Protein AF-A0A522MI41-F1 (afdb_monomer_lite)

Secondary structure (DSSP, 8-state):
---HHHHHHH--TT-BHHHHHHHHTS--EE-SPTT-SSEEEEEE-TTS-EEEEEEETTEEEEEEEE---TT-------------

Sequence (84 aa):
VGSAVMLNAKLKPRMTLLHVVAMTKALGSLQSPKDTQPELYRWTDGTQSHVTCEFHDGKLRKWELVRPQQGDEAPRDGGVGPAP

Foldseek 3Di:
DADQVVLVVPDDWFDFLVNSCVVVVHSADFPDDPPDPFTWGWDAHPQRWIKIFTDDPRTTDDIDIDHDDPPPPPPPDDDDDDDD

Radius of gyration: 16.75 Å; chains: 1; bounding box: 27×19×60 Å

Structure (mmCIF, N/CA/C/O backbone):
data_AF-A0A522MI41-F1
#
_entry.id   AF-A0A522MI41-F1
#
loop_
_atom_site.group_PDB
_atom_site.id
_atom_site.type_symbol
_atom_site.label_atom_id
_atom_site.label_alt_id
_atom_site.label_comp_id
_atom_site.label_asym_id
_atom_site.label_entity_id
_atom_site.label_seq_id
_atom_site.pdbx_PDB_ins_code
_atom_site.Cartn_x
_atom_site.Cartn_y
_atom_site.Cartn_z
_atom_site.occupancy
_atom_site.B_iso_or_equiv
_atom_site.auth_seq_id
_atom_site.auth_comp_id
_atom_site.auth_asym_id
_at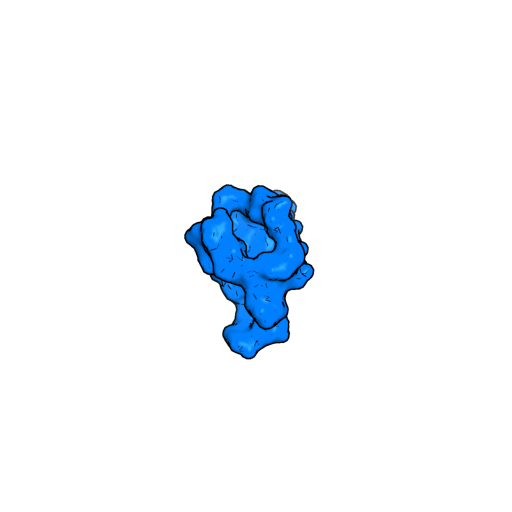om_site.auth_atom_id
_atom_site.pdbx_PDB_model_num
ATOM 1 N N . VAL A 1 1 ? 5.001 4.664 -5.351 1.00 91.81 1 VAL A N 1
ATOM 2 C CA . VAL A 1 1 ? 5.900 3.882 -4.451 1.00 91.81 1 VAL A CA 1
ATOM 3 C C . VAL A 1 1 ? 7.203 3.590 -5.191 1.00 91.81 1 VAL A C 1
ATOM 5 O O . VAL A 1 1 ? 7.192 3.663 -6.411 1.00 91.81 1 VAL A O 1
ATOM 8 N N . GLY A 1 2 ? 8.311 3.285 -4.502 1.00 88.31 2 GLY A N 1
ATOM 9 C CA . GLY A 1 2 ? 9.592 2.979 -5.165 1.00 88.31 2 GLY A CA 1
ATOM 10 C C . GLY A 1 2 ? 9.603 1.664 -5.961 1.00 88.31 2 GLY A C 1
ATOM 11 O O . GLY A 1 2 ? 10.150 1.618 -7.052 1.00 88.31 2 GLY A O 1
ATOM 12 N N . SER A 1 3 ? 8.978 0.602 -5.443 1.00 93.81 3 SER A N 1
ATOM 13 C CA . SER A 1 3 ? 8.774 -0.662 -6.164 1.00 93.81 3 SER A CA 1
ATOM 14 C C . SER A 1 3 ? 7.552 -1.389 -5.605 1.00 93.81 3 SER A C 1
ATOM 16 O O . SER A 1 3 ? 7.462 -1.622 -4.396 1.00 93.81 3 SER A O 1
ATOM 18 N N . ALA A 1 4 ? 6.624 -1.752 -6.487 1.00 95.06 4 ALA A N 1
ATOM 19 C CA . ALA A 1 4 ? 5.423 -2.519 -6.182 1.00 95.06 4 ALA A CA 1
ATOM 20 C C . ALA A 1 4 ? 5.791 -3.945 -5.746 1.00 95.06 4 ALA A C 1
ATOM 22 O O . ALA A 1 4 ? 5.263 -4.458 -4.764 1.00 95.06 4 ALA A O 1
ATOM 23 N N . VAL A 1 5 ? 6.788 -4.548 -6.398 1.00 95.19 5 VAL A N 1
ATOM 24 C CA . VAL A 1 5 ? 7.309 -5.878 -6.045 1.00 95.19 5 VAL A CA 1
ATOM 25 C C . VAL A 1 5 ? 7.889 -5.891 -4.629 1.00 95.19 5 VAL A C 1
ATOM 27 O O . VAL A 1 5 ? 7.566 -6.770 -3.829 1.00 95.19 5 VAL A O 1
ATOM 30 N N . MET A 1 6 ? 8.712 -4.894 -4.288 1.00 95.88 6 MET A N 1
ATOM 31 C CA . MET A 1 6 ? 9.300 -4.806 -2.947 1.00 95.88 6 MET A CA 1
ATOM 32 C C . MET A 1 6 ? 8.260 -4.498 -1.873 1.00 95.88 6 MET A C 1
ATOM 34 O O . MET A 1 6 ? 8.419 -4.941 -0.737 1.00 95.88 6 MET A O 1
ATOM 38 N N . LEU A 1 7 ? 7.207 -3.745 -2.204 1.00 96.38 7 LEU A N 1
ATOM 39 C CA . LEU A 1 7 ? 6.073 -3.566 -1.305 1.00 96.38 7 LEU A CA 1
ATOM 40 C C 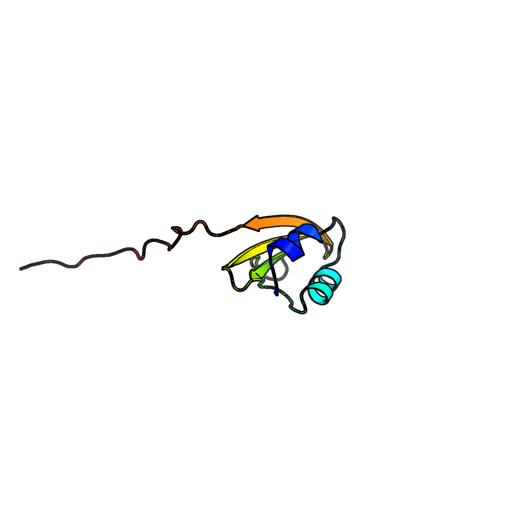. LEU A 1 7 ? 5.376 -4.907 -1.062 1.00 96.38 7 LEU A C 1
ATOM 42 O O . LEU A 1 7 ? 5.282 -5.319 0.090 1.00 96.38 7 LEU A O 1
ATOM 46 N N . ASN A 1 8 ? 4.984 -5.612 -2.129 1.00 96.56 8 ASN A N 1
ATOM 47 C CA . ASN A 1 8 ? 4.332 -6.923 -2.073 1.00 96.56 8 ASN A CA 1
ATOM 48 C C . ASN A 1 8 ? 5.073 -7.913 -1.162 1.00 96.56 8 ASN A C 1
ATOM 50 O O . ASN A 1 8 ? 4.455 -8.559 -0.323 1.00 96.56 8 ASN A O 1
ATOM 54 N N . ALA A 1 9 ? 6.402 -7.984 -1.273 1.00 96.88 9 ALA A N 1
ATOM 55 C CA . ALA A 1 9 ? 7.226 -8.881 -0.460 1.00 96.88 9 ALA A CA 1
ATOM 56 C C . ALA A 1 9 ? 7.240 -8.537 1.043 1.00 96.88 9 ALA A C 1
ATOM 58 O O . ALA A 1 9 ? 7.528 -9.396 1.875 1.00 96.88 9 ALA A O 1
ATOM 59 N N . LYS A 1 10 ? 6.968 -7.278 1.404 1.00 96.12 10 LYS A N 1
ATOM 60 C CA . LYS A 1 10 ? 6.979 -6.808 2.796 1.00 96.12 10 LYS A CA 1
ATOM 61 C C . LYS A 1 10 ? 5.602 -6.853 3.457 1.00 96.12 10 LYS A C 1
ATOM 63 O O . LYS A 1 10 ? 5.541 -6.766 4.684 1.00 96.12 10 LYS A O 1
ATOM 68 N N . LEU A 1 11 ? 4.526 -6.950 2.677 1.00 97.50 11 LEU A N 1
ATOM 69 C CA . LEU A 1 11 ? 3.163 -6.975 3.198 1.00 97.50 11 LEU A CA 1
ATOM 70 C C . LEU A 1 11 ? 2.920 -8.234 4.031 1.00 97.50 11 LEU A C 1
ATOM 72 O O . LEU A 1 11 ? 3.393 -9.327 3.721 1.00 97.50 11 LEU A O 1
ATOM 76 N N . LYS A 1 12 ? 2.184 -8.056 5.128 1.00 97.44 12 LYS A N 1
ATOM 77 C CA . LYS A 1 12 ? 1.787 -9.132 6.034 1.00 97.44 12 LYS A CA 1
ATOM 78 C C . LYS A 1 12 ? 0.340 -8.928 6.468 1.00 97.44 12 LYS A C 1
ATOM 80 O O . LYS A 1 12 ? -0.084 -7.778 6.628 1.00 97.44 12 LYS A O 1
ATOM 85 N N . PRO A 1 13 ? -0.412 -10.011 6.735 1.00 96.88 13 PRO A N 1
ATOM 86 C CA . PRO A 1 13 ? -1.765 -9.888 7.256 1.00 96.88 13 PRO A CA 1
ATOM 87 C C . PRO A 1 13 ? -1.787 -9.039 8.530 1.00 96.88 13 PRO A C 1
ATOM 89 O O . PRO A 1 13 ? -0.853 -9.084 9.332 1.00 96.88 13 PRO A O 1
ATOM 92 N N . ARG A 1 14 ? -2.885 -8.306 8.739 1.00 97.06 14 ARG A N 1
ATOM 93 C CA . ARG A 1 14 ? -3.138 -7.445 9.911 1.00 97.06 14 ARG A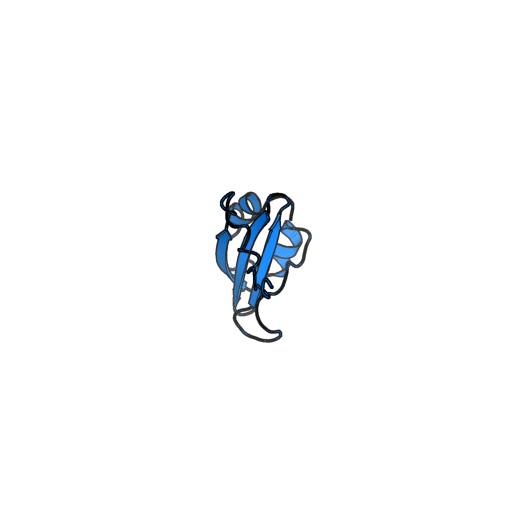 CA 1
ATOM 94 C C . ARG A 1 14 ? -2.292 -6.167 9.992 1.00 97.06 14 ARG A C 1
ATOM 96 O O . ARG A 1 14 ? -2.454 -5.431 10.964 1.00 97.06 14 ARG A O 1
ATOM 103 N N . MET A 1 15 ? -1.438 -5.868 9.009 1.00 97.94 15 MET A N 1
ATOM 104 C CA . MET A 1 15 ? -0.834 -4.534 8.890 1.00 97.94 15 MET A CA 1
ATOM 105 C C . MET A 1 15 ? -1.923 -3.473 8.730 1.00 97.94 15 MET A C 1
ATOM 107 O O . MET A 1 15 ? -2.911 -3.700 8.039 1.00 97.94 15 MET A O 1
ATOM 111 N N . THR A 1 16 ? -1.765 -2.315 9.362 1.00 97.81 16 THR A N 1
ATOM 112 C CA . THR A 1 16 ? -2.730 -1.218 9.216 1.00 97.81 16 THR A CA 1
ATOM 113 C C . THR A 1 16 ? -2.456 -0.416 7.949 1.00 97.81 16 THR A C 1
ATOM 115 O O . THR A 1 16 ? -1.317 -0.393 7.472 1.00 97.81 16 THR A O 1
ATOM 118 N N . LEU A 1 17 ? -3.468 0.295 7.439 1.00 95.12 17 LEU A N 1
ATOM 119 C CA . LEU A 1 17 ? -3.278 1.244 6.334 1.00 95.12 17 LEU A CA 1
ATOM 120 C C . LEU A 1 17 ? -2.127 2.214 6.638 1.00 95.12 17 LEU A C 1
ATOM 122 O O . LEU A 1 17 ? -1.211 2.352 5.834 1.00 95.12 17 LEU A O 1
ATOM 126 N N . LEU A 1 18 ? -2.098 2.792 7.844 1.00 96.31 18 LEU A N 1
ATOM 127 C CA . LEU A 1 18 ? -1.045 3.720 8.265 1.00 96.31 18 LEU A CA 1
ATOM 128 C C . LEU A 1 18 ? 0.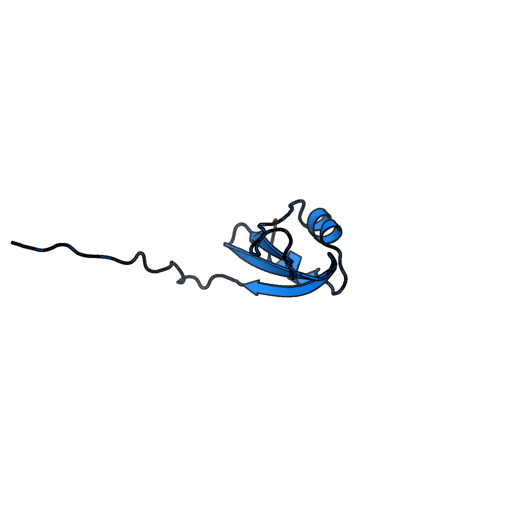368 3.108 8.208 1.00 96.31 18 LEU A C 1
ATOM 130 O O . LEU A 1 18 ? 1.308 3.794 7.811 1.00 96.31 18 LEU A O 1
ATOM 134 N N . HIS A 1 19 ? 0.534 1.825 8.551 1.00 96.75 19 HIS A N 1
ATOM 135 C CA . HIS A 1 19 ? 1.825 1.137 8.422 1.00 96.75 19 HIS A CA 1
ATOM 136 C C . HIS A 1 19 ? 2.252 1.070 6.948 1.00 96.75 19 HIS A C 1
ATOM 138 O O . HIS A 1 19 ? 3.374 1.444 6.603 1.00 96.75 19 HIS A O 1
ATOM 144 N N . VAL A 1 20 ? 1.344 0.667 6.057 1.00 95.81 20 VAL A N 1
ATOM 145 C CA . VAL A 1 20 ? 1.625 0.599 4.614 1.00 95.81 20 VAL A CA 1
ATOM 146 C C . VAL A 1 20 ? 1.959 1.988 4.051 1.00 95.81 20 VAL A C 1
ATOM 148 O O . VAL A 1 20 ? 2.915 2.133 3.284 1.00 95.81 20 VAL A O 1
ATOM 151 N N . VAL A 1 21 ? 1.256 3.035 4.492 1.00 96.06 21 VAL A N 1
ATOM 152 C CA . VAL A 1 21 ? 1.569 4.427 4.131 1.00 96.06 21 VAL A CA 1
ATOM 153 C C . VAL A 1 21 ? 2.961 4.833 4.610 1.00 96.06 21 VAL A C 1
ATOM 155 O O . VAL A 1 21 ? 3.726 5.395 3.829 1.00 96.06 21 VAL A O 1
ATOM 158 N N . ALA A 1 22 ? 3.344 4.503 5.845 1.00 96.31 22 ALA A N 1
ATOM 159 C CA . ALA A 1 22 ? 4.677 4.808 6.367 1.00 96.31 22 ALA A CA 1
ATOM 160 C C . ALA A 1 22 ? 5.794 4.114 5.562 1.00 96.31 22 ALA A C 1
ATOM 162 O O . ALA A 1 22 ? 6.826 4.722 5.276 1.00 96.31 22 ALA A O 1
ATOM 163 N N . MET A 1 23 ? 5.578 2.864 5.137 1.00 94.25 23 MET A N 1
ATOM 164 C CA . MET A 1 23 ? 6.536 2.106 4.321 1.00 94.25 23 MET A CA 1
ATOM 165 C C . MET A 1 23 ? 6.697 2.667 2.906 1.00 94.25 23 MET A C 1
ATOM 167 O O . MET A 1 23 ? 7.794 2.648 2.347 1.00 94.25 23 MET A O 1
ATOM 171 N N . THR A 1 24 ? 5.597 3.120 2.306 1.00 94.75 24 THR A N 1
ATOM 172 C CA . THR A 1 24 ? 5.562 3.586 0.911 1.00 94.75 24 THR A CA 1
A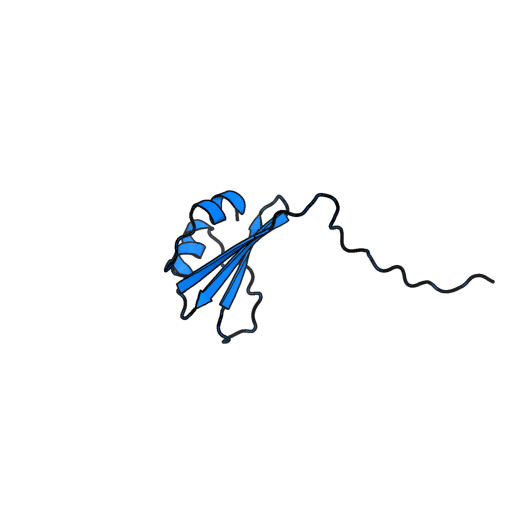TOM 173 C C . THR A 1 24 ? 5.771 5.089 0.773 1.00 94.75 24 THR A C 1
ATOM 175 O O . THR A 1 24 ? 6.036 5.555 -0.338 1.00 94.75 24 THR A O 1
ATOM 178 N N . LYS A 1 25 ? 5.653 5.827 1.885 1.00 94.62 25 LYS A N 1
ATOM 179 C CA . LYS A 1 25 ? 5.588 7.292 1.960 1.00 94.62 25 LYS A CA 1
ATOM 180 C C . LYS A 1 25 ? 4.469 7.878 1.086 1.00 94.62 25 LYS A C 1
ATOM 182 O O . LYS A 1 25 ? 4.605 8.981 0.565 1.00 94.62 25 LYS A O 1
ATOM 187 N N . ALA A 1 26 ? 3.385 7.124 0.888 1.00 94.00 26 ALA A N 1
ATOM 188 C CA . ALA A 1 26 ? 2.261 7.496 0.032 1.00 94.00 26 ALA A CA 1
ATOM 189 C C . ALA A 1 26 ? 0.960 6.821 0.493 1.00 94.00 26 ALA A C 1
ATOM 191 O O . ALA A 1 26 ? 0.981 5.662 0.897 1.00 94.00 26 ALA A O 1
ATOM 192 N N . LEU A 1 27 ? -0.181 7.508 0.371 1.00 93.00 27 LEU A N 1
ATOM 193 C CA . LEU A 1 27 ? -1.488 6.941 0.739 1.00 93.00 27 LEU A CA 1
ATOM 194 C C . LEU A 1 27 ? -1.940 5.796 -0.187 1.00 93.00 27 LEU A C 1
ATOM 196 O O . LEU A 1 27 ? -2.629 4.888 0.258 1.00 93.00 27 LEU A O 1
ATOM 200 N N . GLY A 1 28 ? -1.532 5.829 -1.457 1.00 93.62 28 GLY A N 1
ATOM 201 C CA . GLY A 1 28 ? -2.096 4.969 -2.499 1.00 93.62 28 GLY A CA 1
ATOM 202 C C . GLY A 1 28 ? -3.409 5.530 -3.055 1.00 93.62 28 GLY A C 1
ATOM 203 O O . GLY A 1 28 ? -4.015 6.434 -2.481 1.00 93.62 28 GLY A O 1
ATOM 204 N N . SER A 1 29 ? -3.834 5.014 -4.203 1.00 96.75 29 SER A N 1
ATOM 205 C CA . SER A 1 29 ? -5.076 5.410 -4.866 1.00 96.75 29 SER A CA 1
ATOM 206 C C . SER A 1 29 ? -6.224 4.540 -4.373 1.00 96.75 29 SER A C 1
ATOM 208 O O . SER A 1 29 ? -6.190 3.325 -4.569 1.00 96.75 29 SER A O 1
ATOM 210 N N . LEU A 1 30 ? -7.246 5.146 -3.766 1.00 97.31 30 LEU A N 1
ATOM 211 C CA . LEU A 1 30 ? -8.476 4.443 -3.398 1.00 97.31 30 LEU A CA 1
ATOM 212 C C . LEU A 1 30 ? -9.185 3.955 -4.675 1.00 97.31 30 LEU A C 1
ATOM 214 O O . LEU A 1 30 ? -9.321 4.713 -5.634 1.00 97.31 30 LEU A O 1
ATOM 218 N N . GLN A 1 31 ? -9.559 2.680 -4.717 1.00 97.50 31 GLN A N 1
ATOM 219 C CA . GLN A 1 31 ? -10.235 2.018 -5.842 1.00 97.50 31 GLN A CA 1
ATOM 220 C C . GLN A 1 31 ? -11.674 1.616 -5.500 1.00 97.50 31 GLN A C 1
ATOM 222 O O . GLN A 1 31 ? -12.485 1.423 -6.400 1.00 97.50 31 GLN A O 1
ATOM 227 N N . SER A 1 32 ? -11.996 1.490 -4.214 1.00 95.69 32 SER A N 1
ATOM 228 C CA . SER A 1 32 ? -13.367 1.311 -3.740 1.00 95.69 32 SER A CA 1
ATOM 229 C C . SER A 1 32 ? -14.072 2.668 -3.592 1.00 95.69 32 SER A C 1
ATOM 231 O O . SER A 1 32 ? -13.411 3.706 -3.489 1.00 95.69 32 SER A O 1
ATOM 233 N N . PRO A 1 33 ? -15.412 2.699 -3.534 1.00 96.56 33 PRO A N 1
ATOM 234 C CA . PRO A 1 33 ? -16.126 3.878 -3.065 1.00 96.56 33 PRO A CA 1
ATOM 235 C C . PRO A 1 33 ? -15.646 4.312 -1.671 1.00 96.56 33 PRO A C 1
ATOM 237 O O . PRO A 1 33 ? -15.113 3.518 -0.886 1.00 96.56 33 PRO A O 1
ATOM 240 N N . LYS A 1 34 ? -15.816 5.600 -1.362 1.00 92.12 34 LYS A N 1
ATOM 241 C CA . LYS A 1 34 ? -15.537 6.116 -0.018 1.00 92.12 34 LYS A CA 1
ATOM 242 C C . LYS A 1 34 ? -16.508 5.503 0.985 1.00 92.12 34 LYS A C 1
ATOM 244 O O . LYS A 1 34 ? -17.657 5.243 0.642 1.00 92.12 34 LYS A O 1
ATOM 249 N N . ASP A 1 35 ? -16.022 5.293 2.204 1.00 90.62 35 ASP A N 1
ATOM 250 C CA . ASP A 1 35 ? -16.810 4.800 3.338 1.00 90.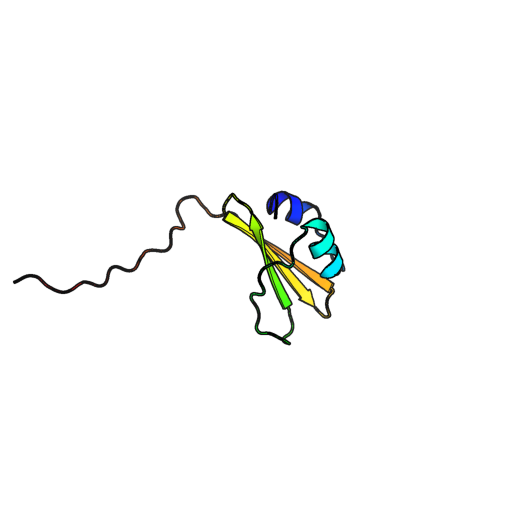62 35 ASP A CA 1
ATOM 251 C C . ASP A 1 35 ? -17.452 3.414 3.111 1.00 90.62 35 ASP A C 1
ATOM 253 O O . ASP A 1 35 ? -18.434 3.056 3.759 1.00 90.62 35 ASP A O 1
ATOM 257 N N . THR A 1 36 ? -16.879 2.601 2.212 1.00 94.19 36 THR A N 1
ATOM 258 C CA . THR A 1 36 ? -17.307 1.213 1.962 1.00 94.19 36 THR A CA 1
ATOM 259 C C . THR A 1 36 ? -16.227 0.207 2.334 1.00 94.19 36 THR A C 1
ATOM 261 O O . THR A 1 36 ? -15.044 0.458 2.111 1.00 94.19 36 THR A O 1
ATOM 264 N N . GLN A 1 37 ? -16.649 -0.948 2.855 1.00 94.75 37 GLN A N 1
ATOM 265 C CA . GLN A 1 37 ? -15.778 -2.094 3.110 1.00 94.75 37 GLN A CA 1
ATOM 266 C C . GLN A 1 37 ? -15.965 -3.165 2.016 1.00 94.75 37 GLN A C 1
ATOM 268 O O . GLN A 1 37 ? -17.106 -3.439 1.631 1.00 94.75 37 GLN A O 1
ATOM 273 N N . PRO A 1 38 ? -14.882 -3.808 1.546 1.00 96.62 38 PRO A N 1
ATOM 274 C CA . PRO A 1 38 ? -13.490 -3.521 1.891 1.00 96.62 38 PRO A CA 1
ATOM 275 C C . PRO A 1 38 ? -12.950 -2.247 1.230 1.00 96.62 38 PRO A C 1
ATOM 277 O O . PRO A 1 38 ? -13.341 -1.887 0.120 1.00 96.62 38 PRO A O 1
ATOM 280 N N . GLU A 1 39 ? -11.979 -1.617 1.886 1.00 97.38 39 GLU A N 1
ATOM 281 C CA . GLU A 1 39 ? -11.231 -0.501 1.310 1.00 97.38 39 GLU A CA 1
ATOM 282 C C . GLU A 1 39 ? -10.105 -1.036 0.417 1.00 97.38 39 GLU A C 1
ATOM 284 O O . GLU A 1 39 ? -9.214 -1.758 0.877 1.00 97.38 39 GLU A O 1
ATOM 289 N N . LEU A 1 40 ? -10.129 -0.672 -0.866 1.00 98.06 40 LEU A N 1
ATOM 290 C CA . LEU A 1 40 ? -9.119 -1.095 -1.838 1.00 98.06 40 LEU A CA 1
ATOM 291 C C . LEU A 1 40 ? -8.159 0.053 -2.140 1.00 98.06 40 LEU A C 1
ATOM 293 O O . LEU A 1 40 ? -8.561 1.046 -2.741 1.00 98.06 40 LEU A O 1
ATOM 297 N N . TYR A 1 41 ? -6.883 -0.093 -1.787 1.00 97.88 41 TYR A N 1
ATOM 298 C CA . TYR A 1 41 ? -5.848 0.905 -2.079 1.00 97.88 41 TYR A CA 1
ATOM 299 C C . TYR A 1 41 ? -4.788 0.355 -3.025 1.00 97.88 41 TYR A C 1
ATOM 301 O O . TYR A 1 41 ? -4.241 -0.725 -2.799 1.00 97.88 41 TYR A O 1
ATOM 309 N N . ARG A 1 42 ? -4.460 1.121 -4.068 1.00 98.06 42 ARG A N 1
ATOM 310 C CA . ARG A 1 42 ? -3.469 0.750 -5.081 1.00 98.06 42 ARG A CA 1
ATOM 311 C C . ARG A 1 42 ? -2.210 1.603 -4.987 1.00 98.06 42 ARG A C 1
ATOM 313 O O . ARG A 1 42 ? -2.278 2.830 -5.026 1.00 98.06 42 ARG A O 1
ATOM 320 N N . TRP A 1 43 ? -1.049 0.957 -4.969 1.00 97.75 43 TRP A N 1
ATOM 321 C CA . TRP A 1 43 ? 0.243 1.614 -5.159 1.00 97.75 43 TRP A CA 1
ATOM 322 C C . TRP A 1 43 ? 0.877 1.144 -6.459 1.00 97.75 43 TRP A C 1
ATOM 324 O O . TRP A 1 43 ? 1.241 -0.023 -6.582 1.00 97.75 43 TRP A O 1
ATOM 334 N N . THR A 1 44 ? 1.067 2.078 -7.384 1.00 96.94 44 THR A N 1
ATOM 335 C CA . THR A 1 44 ? 1.782 1.857 -8.645 1.00 96.94 44 THR A CA 1
ATOM 336 C C . THR A 1 44 ? 3.219 2.371 -8.526 1.00 96.94 44 THR A C 1
ATOM 338 O O . THR A 1 44 ? 3.482 3.388 -7.863 1.00 96.94 44 THR A O 1
ATOM 341 N N . ASP A 1 45 ? 4.168 1.641 -9.105 1.00 95.25 45 ASP A N 1
ATOM 342 C CA . ASP A 1 45 ? 5.563 2.066 -9.233 1.00 95.25 45 ASP A CA 1
ATOM 343 C C . ASP A 1 45 ? 5.880 2.621 -10.632 1.00 95.25 45 ASP A C 1
ATOM 345 O O . ASP A 1 45 ? 5.025 2.665 -11.515 1.00 95.25 45 ASP A O 1
ATOM 349 N N . GLY A 1 46 ? 7.120 3.074 -10.836 1.00 92.69 46 GLY A N 1
ATOM 350 C CA . GLY A 1 46 ? 7.557 3.652 -12.113 1.00 92.69 46 GLY A CA 1
ATOM 351 C C . GLY A 1 46 ? 7.587 2.667 -13.288 1.00 92.69 46 GLY A C 1
ATOM 352 O O . GLY A 1 46 ? 7.682 3.099 -14.430 1.00 92.69 46 GLY A O 1
ATOM 353 N N . THR A 1 47 ? 7.481 1.359 -13.033 1.00 92.44 47 THR A N 1
ATOM 354 C CA . THR A 1 47 ? 7.410 0.315 -14.070 1.00 92.44 47 THR A CA 1
ATOM 355 C C . THR A 1 47 ? 5.974 -0.009 -14.478 1.00 92.44 47 THR A C 1
ATOM 357 O O . THR A 1 47 ? 5.757 -0.955 -15.228 1.00 92.44 47 THR A O 1
ATOM 360 N N . GLN A 1 48 ? 4.992 0.740 -13.957 1.00 93.38 48 GLN A N 1
ATOM 361 C CA . GLN A 1 48 ? 3.552 0.481 -14.085 1.00 93.38 48 GLN A CA 1
ATOM 362 C C . GLN A 1 48 ? 3.076 -0.809 -13.386 1.00 93.38 48 GLN A C 1
ATOM 364 O O . GLN A 1 48 ? 1.882 -1.120 -13.387 1.00 93.38 48 GLN A O 1
ATOM 369 N N . SER A 1 49 ? 3.975 -1.524 -12.703 1.00 95.62 49 SER A N 1
ATOM 370 C CA . SER A 1 49 ? 3.588 -2.578 -11.768 1.00 95.62 49 SER A CA 1
ATOM 371 C C . SER A 1 49 ? 2.835 -1.963 -10.596 1.00 95.62 49 SER A C 1
ATOM 373 O O . SER A 1 49 ? 3.174 -0.874 -10.121 1.00 95.62 49 SER A O 1
ATOM 375 N N . HIS A 1 50 ? 1.822 -2.661 -10.095 1.00 97.06 50 HIS A N 1
ATOM 376 C CA . HIS A 1 50 ? 1.030 -2.161 -8.983 1.00 97.06 50 HIS A CA 1
ATOM 377 C C . HIS A 1 50 ? 0.631 -3.255 -8.004 1.00 97.06 50 HIS A C 1
ATOM 379 O O . HIS A 1 50 ? 0.436 -4.409 -8.375 1.00 97.06 50 HIS A O 1
ATOM 385 N N . VAL A 1 51 ? 0.501 -2.866 -6.737 1.00 97.88 51 VAL A N 1
ATOM 386 C CA . VAL A 1 51 ? -0.092 -3.706 -5.695 1.00 97.88 51 VAL A CA 1
ATOM 387 C C . VAL A 1 51 ? -1.416 -3.098 -5.278 1.00 97.88 51 VAL A C 1
ATOM 389 O O . VAL A 1 51 ? -1.457 -1.918 -4.922 1.00 97.88 51 VAL A O 1
ATOM 392 N N . THR A 1 52 ? -2.475 -3.901 -5.304 1.00 98.31 52 THR A N 1
ATOM 393 C CA . THR A 1 52 ? -3.774 -3.544 -4.730 1.00 98.31 52 THR A CA 1
ATOM 394 C C . THR A 1 52 ? -3.919 -4.257 -3.393 1.00 98.31 52 THR A C 1
ATOM 396 O O . THR A 1 52 ? -3.803 -5.476 -3.323 1.00 98.31 52 THR A O 1
ATOM 399 N N . CYS A 1 53 ? -4.141 -3.496 -2.330 1.00 98.38 53 CYS A N 1
ATOM 400 C CA . CYS A 1 53 ? -4.315 -3.987 -0.971 1.00 98.38 53 CYS A CA 1
ATOM 401 C C . CYS A 1 53 ? -5.783 -3.881 -0.564 1.00 98.38 53 CYS A C 1
ATOM 403 O O . CYS A 1 53 ? -6.392 -2.826 -0.729 1.00 98.38 53 CYS A O 1
ATOM 405 N N . GLU A 1 54 ? -6.309 -4.950 0.023 1.00 98.31 54 GLU A N 1
ATOM 406 C CA . GLU A 1 54 ? -7.659 -5.043 0.568 1.00 98.31 54 GLU A CA 1
ATOM 407 C C . GLU A 1 54 ? -7.606 -4.904 2.090 1.00 98.31 54 GLU A C 1
ATOM 409 O O . GLU A 1 54 ? -7.053 -5.763 2.795 1.00 98.31 54 GLU A O 1
ATOM 414 N N . PHE A 1 55 ? -8.184 -3.821 2.600 1.00 97.88 55 PHE A N 1
ATOM 415 C CA . PHE A 1 55 ? -8.306 -3.561 4.027 1.00 97.88 55 PHE A CA 1
ATOM 416 C C . PHE A 1 55 ? -9.738 -3.819 4.490 1.00 97.88 55 PHE A C 1
ATOM 418 O O . PHE A 1 55 ? -10.692 -3.392 3.851 1.00 97.88 55 PHE A O 1
ATOM 425 N N . HIS A 1 56 ? -9.863 -4.515 5.619 1.00 97.19 56 HIS A N 1
ATOM 426 C CA . HIS A 1 56 ? -11.113 -4.649 6.366 1.00 97.19 56 HIS A CA 1
ATOM 427 C C . HIS A 1 56 ? -10.909 -4.025 7.733 1.00 97.19 56 HIS A C 1
ATOM 429 O O . HIS A 1 56 ? -9.953 -4.394 8.427 1.00 97.19 56 HIS A O 1
ATOM 435 N N . ASP A 1 57 ? -11.771 -3.083 8.105 1.00 94.44 57 ASP A N 1
ATOM 436 C CA . ASP A 1 57 ? -11.670 -2.339 9.367 1.00 94.44 57 ASP A CA 1
ATOM 437 C C . ASP A 1 57 ? -10.259 -1.739 9.561 1.00 94.44 57 ASP A C 1
ATOM 439 O O . ASP A 1 57 ? -9.625 -1.871 10.615 1.00 94.44 57 ASP A O 1
ATOM 443 N N . GLY A 1 58 ? -9.700 -1.172 8.484 1.00 93.25 58 GLY A N 1
ATOM 444 C CA . GLY A 1 58 ? -8.362 -0.572 8.459 1.00 93.25 58 GLY A CA 1
ATOM 445 C C . GLY A 1 58 ? -7.182 -1.554 8.544 1.00 93.25 58 GLY A C 1
ATOM 446 O O . GLY A 1 58 ? -6.031 -1.116 8.660 1.00 93.25 58 GLY A O 1
ATOM 447 N N . LYS A 1 59 ? -7.423 -2.873 8.487 1.00 97.38 59 LYS A N 1
ATOM 448 C CA . LYS A 1 59 ? -6.391 -3.924 8.557 1.00 97.38 59 LYS A CA 1
ATOM 449 C C . LYS A 1 59 ? -6.286 -4.704 7.255 1.00 97.38 59 LYS A C 1
ATOM 451 O O . LYS A 1 59 ? -7.279 -5.195 6.729 1.00 97.38 59 LYS A O 1
ATOM 456 N N . LEU A 1 60 ? -5.058 -4.897 6.791 1.00 98.00 60 LEU A N 1
ATOM 457 C CA . LEU A 1 60 ? -4.744 -5.631 5.577 1.00 98.00 60 LEU A CA 1
ATOM 458 C C . LEU A 1 60 ? -5.181 -7.090 5.711 1.00 98.00 60 LEU A C 1
ATOM 460 O O . LEU A 1 60 ? -4.716 -7.816 6.600 1.00 98.00 60 LEU A O 1
ATOM 464 N N . ARG A 1 61 ? -6.066 -7.517 4.813 1.00 97.94 61 ARG A N 1
ATOM 465 C CA . ARG A 1 61 ? -6.530 -8.902 4.709 1.00 97.94 61 ARG A CA 1
ATOM 466 C C . ARG A 1 61 ? -5.888 -9.621 3.543 1.00 97.94 61 ARG A C 1
ATOM 468 O O . ARG A 1 61 ? -5.440 -10.752 3.718 1.00 97.94 61 ARG A O 1
ATOM 475 N N . LYS A 1 62 ? -5.838 -8.966 2.388 1.00 97.19 62 LYS A N 1
ATOM 476 C CA . LYS A 1 62 ? -5.319 -9.524 1.140 1.00 97.19 62 LYS A CA 1
ATOM 477 C C . LYS A 1 62 ? -4.594 -8.448 0.355 1.00 97.19 62 LYS A C 1
ATOM 479 O O . LYS A 1 62 ? -4.807 -7.257 0.573 1.00 97.19 62 LYS A O 1
ATOM 484 N N . TRP A 1 63 ? -3.730 -8.873 -0.548 1.00 98.25 63 TRP A N 1
ATOM 485 C CA . TRP A 1 63 ? -3.123 -7.995 -1.528 1.00 98.25 63 TRP A CA 1
ATOM 486 C C . TRP A 1 63 ? -2.775 -8.793 -2.775 1.00 98.25 63 TRP A C 1
ATOM 488 O O . TRP A 1 63 ? -2.549 -10.001 -2.711 1.00 98.25 63 TRP A O 1
ATOM 498 N N . GLU A 1 64 ? -2.725 -8.098 -3.900 1.00 97.94 64 GLU A N 1
ATOM 499 C CA . GLU A 1 64 ? -2.414 -8.673 -5.198 1.00 97.94 64 GLU A CA 1
ATOM 500 C C . GLU A 1 64 ? -1.399 -7.790 -5.914 1.00 97.94 64 GLU A C 1
ATOM 502 O O . GLU A 1 64 ? -1.557 -6.570 -5.962 1.00 97.94 64 GLU A O 1
ATOM 507 N N . LEU A 1 65 ? -0.354 -8.413 -6.459 1.00 97.19 65 LEU A N 1
ATOM 508 C CA . LEU A 1 65 ? 0.640 -7.765 -7.305 1.00 97.19 65 LEU A CA 1
ATOM 509 C C . LEU A 1 65 ? 0.317 -8.060 -8.767 1.00 97.19 65 LEU A C 1
ATOM 511 O O . LEU A 1 65 ? 0.394 -9.209 -9.198 1.00 97.19 65 LEU A O 1
ATOM 515 N N . VAL A 1 66 ? 0.081 -7.007 -9.539 1.00 96.38 66 VAL A N 1
ATOM 516 C CA . VAL A 1 66 ? -0.059 -7.076 -10.991 1.00 96.38 66 VAL A CA 1
ATOM 517 C C . VAL A 1 66 ? 1.169 -6.442 -11.627 1.00 96.38 66 VAL A C 1
ATOM 519 O O . VAL A 1 66 ? 1.570 -5.323 -11.289 1.00 96.38 66 VAL A O 1
ATOM 522 N N . ARG A 1 67 ? 1.777 -7.170 -12.563 1.00 93.88 67 ARG A N 1
ATOM 523 C CA . ARG A 1 67 ? 2.817 -6.641 -13.445 1.00 93.88 67 ARG A CA 1
ATOM 524 C C . ARG A 1 67 ? 2.219 -6.515 -14.843 1.00 93.88 67 ARG A C 1
ATOM 526 O O . ARG A 1 67 ? 1.711 -7.525 -15.328 1.00 93.88 67 ARG A O 1
ATOM 533 N N . PRO A 1 68 ? 2.264 -5.335 -15.479 1.00 88.44 68 PRO A N 1
ATOM 534 C CA . PRO A 1 68 ? 1.769 -5.191 -16.839 1.00 88.44 68 PRO A CA 1
ATOM 535 C C . PRO A 1 68 ? 2.574 -6.117 -17.752 1.00 88.44 68 PRO A C 1
ATOM 537 O O . PRO A 1 68 ? 3.808 -6.072 -17.769 1.00 88.44 68 PRO A O 1
ATOM 540 N N . GLN A 1 69 ? 1.889 -6.988 -18.494 1.00 78.69 69 GLN A N 1
ATOM 541 C CA . GLN A 1 69 ? 2.518 -7.616 -19.649 1.00 78.69 69 GLN A CA 1
ATOM 542 C C . GLN A 1 69 ? 2.773 -6.511 -20.674 1.00 78.69 69 GLN A C 1
ATOM 544 O O . GLN A 1 69 ? 1.949 -5.615 -20.832 1.00 78.69 69 GLN A O 1
ATOM 549 N N . GLN A 1 70 ? 3.908 -6.566 -21.371 1.00 62.53 70 GLN A N 1
ATOM 550 C CA . GLN A 1 70 ? 4.359 -5.548 -22.334 1.00 62.53 70 GLN A CA 1
ATOM 551 C C . GLN A 1 70 ? 3.413 -5.324 -23.544 1.00 62.53 70 GLN A C 1
ATOM 553 O O . GLN A 1 70 ? 3.816 -4.691 -24.510 1.00 62.53 70 GLN A O 1
ATOM 558 N N . GLY A 1 71 ? 2.173 -5.821 -23.514 1.00 56.34 71 GLY A N 1
ATOM 559 C CA . GLY A 1 71 ? 1.167 -5.664 -24.563 1.00 56.34 71 GLY A CA 1
ATOM 560 C C . GLY A 1 71 ? -0.222 -5.239 -24.080 1.00 56.34 71 GLY A C 1
ATOM 561 O O . GLY A 1 71 ? -1.111 -5.150 -24.915 1.00 56.34 71 GLY A O 1
ATOM 562 N N . ASP A 1 72 ? -0.431 -4.957 -22.789 1.00 54.16 72 ASP A N 1
ATOM 563 C CA . ASP A 1 72 ? -1.724 -4.450 -22.291 1.00 54.16 72 ASP A CA 1
ATOM 564 C C . ASP A 1 72 ? -1.782 -2.912 -22.392 1.00 54.16 72 ASP A C 1
ATOM 566 O O . ASP A 1 72 ? -2.063 -2.179 -21.442 1.00 54.16 72 ASP A O 1
ATOM 570 N N . GLU A 1 73 ? -1.436 -2.400 -23.576 1.00 53.38 73 GLU A N 1
ATOM 571 C CA . GLU A 1 73 ? -1.978 -1.127 -24.028 1.00 53.38 73 GLU A CA 1
ATOM 572 C C . GLU A 1 73 ? -3.431 -1.428 -24.391 1.00 53.38 73 GLU A C 1
ATOM 574 O O . GLU A 1 73 ? -3.696 -2.085 -25.397 1.00 53.38 73 GLU A O 1
ATOM 579 N N . ALA A 1 74 ? -4.367 -1.017 -23.531 1.00 53.06 74 ALA A N 1
ATOM 580 C CA . ALA A 1 74 ? -5.793 -1.125 -23.812 1.00 53.06 74 ALA A CA 1
ATOM 581 C C . ALA A 1 74 ? -6.053 -0.670 -25.263 1.00 53.06 74 ALA A C 1
ATOM 583 O O . ALA A 1 74 ? -5.582 0.415 -25.633 1.00 53.06 74 ALA A O 1
ATOM 584 N N . PRO A 1 75 ? -6.766 -1.457 -26.094 1.00 49.97 75 PRO A N 1
ATOM 585 C CA . PRO A 1 75 ? -7.080 -1.042 -27.448 1.00 49.97 75 PRO A CA 1
ATOM 586 C C . PRO A 1 75 ? -7.807 0.293 -27.358 1.00 49.97 75 PRO A C 1
ATOM 588 O O . PRO A 1 75 ? -8.880 0.399 -26.762 1.00 49.97 75 PRO A O 1
ATOM 591 N N . ARG A 1 76 ? -7.191 1.336 -27.911 1.00 58.16 76 ARG A N 1
ATOM 592 C CA . ARG A 1 76 ? -7.866 2.599 -28.185 1.00 58.16 76 ARG A CA 1
ATOM 593 C C . ARG A 1 76 ? -8.889 2.237 -29.249 1.00 58.16 76 ARG A C 1
ATOM 595 O O . ARG A 1 76 ? -8.515 2.042 -30.403 1.00 58.16 76 ARG A O 1
ATOM 602 N N . ASP A 1 77 ? -10.123 2.002 -28.821 1.00 53.84 77 ASP A N 1
ATOM 603 C CA . ASP A 1 77 ? -11.199 1.559 -29.693 1.00 53.84 77 ASP A CA 1
ATOM 604 C C . ASP A 1 77 ? -11.334 2.557 -30.850 1.00 53.84 77 ASP A C 1
ATOM 606 O O . ASP A 1 77 ? -11.613 3.746 -30.660 1.00 53.84 77 ASP A O 1
ATOM 610 N N . GLY A 1 78 ? -11.011 2.083 -32.051 1.00 64.62 78 GLY A N 1
ATOM 611 C CA . GLY A 1 78 ? -11.206 2.811 -33.287 1.00 64.62 78 GLY A CA 1
ATOM 612 C C . GLY A 1 78 ? -12.671 2.711 -33.684 1.00 64.62 78 GLY A C 1
ATOM 613 O O . GLY A 1 78 ? -13.108 1.671 -34.163 1.00 64.62 78 GLY A O 1
ATOM 614 N N . GLY A 1 79 ? -13.412 3.810 -33.542 1.00 51.91 79 GLY A N 1
ATOM 615 C CA . GLY A 1 79 ? -14.756 3.973 -34.099 1.00 51.91 79 GLY A CA 1
ATOM 616 C C . GLY A 1 79 ? -14.744 4.878 -35.335 1.00 51.91 79 GLY A C 1
ATOM 617 O O . GLY A 1 79 ? -14.503 6.076 -35.229 1.00 51.91 79 GLY A O 1
ATOM 618 N N . VAL A 1 80 ? -14.989 4.273 -36.495 1.00 68.75 80 VAL A N 1
ATOM 619 C CA . VAL A 1 80 ? -14.919 4.777 -37.883 1.00 68.75 80 VAL A CA 1
ATOM 620 C C . VAL A 1 80 ? -16.063 5.742 -38.268 1.00 68.75 80 VAL A C 1
ATOM 622 O O . VAL A 1 80 ? -17.176 5.612 -37.767 1.00 68.75 80 VAL A O 1
ATOM 625 N N . GLY A 1 81 ? -15.829 6.626 -39.255 1.00 49.06 81 GLY A N 1
ATOM 626 C CA . GLY A 1 81 ? -16.871 7.277 -40.075 1.00 49.06 81 GLY A CA 1
ATOM 627 C C . GLY A 1 81 ? -16.397 7.526 -41.526 1.00 49.06 81 GLY A C 1
ATOM 628 O O . GLY A 1 81 ? -15.202 7.726 -41.718 1.00 49.06 81 GLY A O 1
ATOM 629 N N . PRO A 1 82 ? -17.279 7.449 -42.546 1.00 69.31 82 PRO A N 1
ATOM 630 C CA . PRO A 1 82 ? -17.070 6.621 -43.743 1.00 69.31 82 PRO A CA 1
ATOM 631 C C . PRO A 1 82 ? -16.535 7.350 -44.992 1.00 69.31 82 PRO A C 1
ATOM 633 O O . PRO A 1 82 ? -16.570 8.574 -45.092 1.00 69.31 82 PRO A O 1
ATOM 636 N N . ALA A 1 83 ? -16.058 6.549 -45.952 1.00 53.84 83 ALA A N 1
ATOM 637 C CA . ALA A 1 83 ? -15.553 6.960 -47.264 1.00 53.84 83 ALA A CA 1
ATOM 638 C C . ALA A 1 83 ? -16.671 7.430 -48.227 1.00 53.84 83 ALA A C 1
ATOM 640 O O . ALA A 1 83 ? -17.762 6.854 -48.176 1.00 53.84 83 ALA A O 1
ATOM 641 N N . PRO A 1 84 ? -16.410 8.422 -49.105 1.00 72.00 84 PRO A N 1
ATOM 642 C CA . PRO A 1 84 ? -17.239 8.701 -50.278 1.00 72.00 84 PRO A CA 1
ATOM 643 C C . PRO A 1 84 ? -16.947 7.757 -51.455 1.00 72.00 84 PRO A C 1
ATOM 645 O O . PRO A 1 84 ? -15.806 7.247 -51.552 1.00 72.00 84 PRO A O 1
#

pLDDT: mean 88.85, std 14.93, range [49.06, 98.38]